Protein AF-A0A9J5X6M3-F1 (afdb_monomer)

Secondary structure (DSSP, 8-state):
--------------------HHHHHHHHHHHHHT-------------SSS--PPPPPPPP---SS-SSSSPPPP---HHHH-------SSSS-TT-PPP---PPPTTS-HHHHHHHTT--

pLDDT: mean 76.6, std 18.46, range [28.77, 96.69]

Structure (mmCIF, N/CA/C/O backbone):
data_AF-A0A9J5X6M3-F1
#
_entry.id   AF-A0A9J5X6M3-F1
#
loop_
_atom_site.group_PDB
_atom_site.id
_atom_site.type_symbol
_atom_site.label_atom_id
_atom_site.label_alt_id
_atom_site.label_comp_id
_atom_site.label_asym_id
_atom_site.label_entity_id
_atom_site.label_seq_id
_atom_site.pdbx_PDB_ins_code
_atom_site.Cartn_x
_atom_site.Cartn_y
_atom_site.Cartn_z
_atom_site.occupancy
_atom_site.B_iso_or_equiv
_atom_site.auth_seq_id
_atom_site.auth_comp_id
_atom_site.auth_asym_id
_atom_site.auth_atom_id
_atom_site.pdbx_PDB_model_num
ATOM 1 N N . MET A 1 1 ? -48.164 29.674 0.102 1.00 46.75 1 MET A N 1
ATOM 2 C CA . MET A 1 1 ? -49.574 29.878 0.503 1.00 46.75 1 MET A CA 1
ATOM 3 C C . MET A 1 1 ? -50.082 28.614 1.192 1.00 46.75 1 MET A C 1
ATOM 5 O O . MET A 1 1 ? -50.164 27.581 0.542 1.00 46.75 1 MET A O 1
ATOM 9 N N . ARG A 1 2 ? -50.285 28.731 2.511 1.00 44.56 2 ARG A N 1
ATOM 10 C CA . ARG A 1 2 ? -50.836 27.839 3.563 1.00 44.56 2 ARG A CA 1
ATOM 11 C C . ARG A 1 2 ? -49.997 28.205 4.803 1.00 44.56 2 ARG A C 1
ATOM 13 O O . ARG A 1 2 ? -48.849 27.790 4.859 1.00 44.56 2 ARG A O 1
ATOM 20 N N . VAL A 1 3 ? -50.331 29.159 5.683 1.00 45.12 3 VAL A N 1
ATOM 21 C CA . VAL A 1 3 ? -51.597 29.446 6.399 1.00 45.12 3 VAL A CA 1
ATOM 22 C C . VAL A 1 3 ? -52.188 28.108 6.864 1.00 45.12 3 VAL A C 1
ATOM 24 O O . VAL A 1 3 ? -52.592 27.311 6.031 1.00 45.12 3 VAL A O 1
ATOM 27 N N . GLU A 1 4 ? -52.083 27.716 8.132 1.00 43.12 4 GLU A N 1
ATOM 28 C CA . GLU A 1 4 ? -52.661 28.413 9.281 1.00 43.12 4 GLU A CA 1
ATOM 29 C C . GLU A 1 4 ? -51.856 28.233 10.579 1.00 43.12 4 GLU A C 1
ATOM 31 O O . GLU A 1 4 ? -51.407 27.148 10.944 1.00 43.12 4 GLU A O 1
ATOM 36 N N . SER A 1 5 ? -51.732 29.350 11.288 1.00 43.81 5 SER A N 1
ATOM 37 C CA . SER A 1 5 ? -51.510 29.470 12.721 1.00 43.81 5 SER A CA 1
ATOM 38 C C . SER A 1 5 ? -52.761 29.043 13.497 1.00 43.81 5 SER A C 1
ATOM 40 O O . SER A 1 5 ? -53.831 29.603 13.269 1.00 43.81 5 SER A O 1
ATOM 42 N N . GLY A 1 6 ? -52.615 28.135 14.461 1.00 40.66 6 GLY A N 1
ATOM 43 C CA . GLY A 1 6 ? -53.642 27.822 15.456 1.00 40.66 6 GLY A CA 1
ATOM 44 C C . GLY A 1 6 ? -53.057 27.914 16.860 1.00 40.66 6 GLY A C 1
ATOM 45 O O . GLY A 1 6 ? -52.358 27.009 17.308 1.00 40.66 6 GLY A O 1
ATOM 46 N N . LEU A 1 7 ? -53.315 29.038 17.526 1.00 37.53 7 LEU A N 1
ATOM 47 C CA . LEU A 1 7 ? -53.032 29.276 18.936 1.00 37.53 7 LEU A CA 1
ATOM 48 C C . LEU A 1 7 ? -54.216 28.752 19.770 1.00 37.53 7 LEU A C 1
ATOM 50 O O . LEU A 1 7 ? -55.349 29.135 19.504 1.00 37.53 7 LEU A O 1
ATOM 54 N N . GLY A 1 8 ? -53.929 27.974 20.817 1.00 33.41 8 GLY A N 1
ATOM 55 C CA . GLY A 1 8 ? -54.764 27.862 22.021 1.00 33.41 8 GLY A CA 1
ATOM 56 C C . GLY A 1 8 ? -55.879 26.808 22.024 1.00 33.41 8 GLY A C 1
ATOM 57 O O . GLY A 1 8 ? -56.742 26.796 21.161 1.00 33.41 8 GLY A O 1
ATOM 58 N N . ILE A 1 9 ? -55.894 25.972 23.069 1.00 41.72 9 ILE A N 1
ATOM 59 C CA . ILE A 1 9 ? -56.920 25.988 24.128 1.00 41.72 9 ILE A CA 1
ATOM 60 C C . ILE A 1 9 ? -56.291 25.380 25.391 1.00 41.72 9 ILE A C 1
ATOM 62 O O . ILE A 1 9 ? -55.652 24.329 25.361 1.00 41.72 9 ILE A O 1
ATOM 66 N N . ALA A 1 10 ? -56.440 26.109 26.492 1.00 36.28 10 ALA A N 1
ATOM 67 C CA . ALA A 1 10 ? -56.033 25.734 27.832 1.00 36.28 10 ALA A CA 1
ATOM 68 C C . ALA A 1 10 ? -57.013 24.734 28.472 1.00 36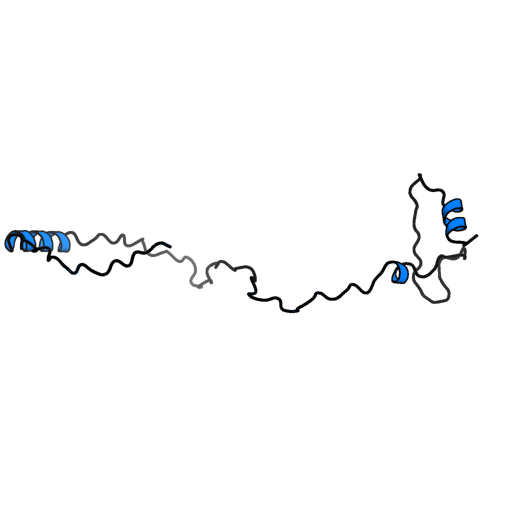.28 10 ALA A C 1
ATOM 70 O O . ALA A 1 10 ? -58.196 24.714 28.151 1.00 36.28 10 ALA A O 1
ATOM 71 N N . ASN A 1 11 ? -56.467 23.956 29.410 1.00 42.56 11 ASN A N 1
ATOM 72 C CA . ASN A 1 11 ? -57.097 23.208 30.501 1.00 42.56 11 ASN A CA 1
ATOM 73 C C . ASN A 1 11 ? -58.628 23.323 30.648 1.00 42.56 11 ASN A C 1
ATOM 75 O O . ASN A 1 11 ? -59.144 24.357 31.069 1.00 42.56 11 ASN A O 1
ATOM 79 N N . ALA A 1 12 ? -59.314 22.191 30.488 1.00 28.77 12 ALA A N 1
ATOM 80 C CA . ALA A 1 12 ? -60.543 21.905 31.215 1.00 28.77 12 ALA A CA 1
ATOM 81 C C . ALA A 1 12 ? -60.219 20.829 32.259 1.00 28.77 12 ALA A C 1
ATOM 83 O O . ALA A 1 12 ? -59.681 19.773 31.941 1.00 28.77 12 ALA A O 1
ATOM 84 N N . ALA A 1 13 ? -60.468 21.164 33.519 1.00 33.97 13 ALA A N 1
ATOM 85 C CA . ALA A 1 13 ? -60.171 20.355 34.683 1.00 33.97 13 ALA A CA 1
ATOM 86 C C . ALA A 1 13 ? -60.930 19.017 34.667 1.00 33.97 13 ALA A C 1
ATOM 88 O O . ALA A 1 13 ? -62.160 18.999 34.737 1.00 33.97 13 ALA A O 1
ATOM 89 N N . ASP A 1 14 ? -60.199 17.901 34.685 1.00 36.31 14 ASP A N 1
ATOM 90 C CA . ASP A 1 14 ? -60.748 16.623 35.129 1.00 36.31 14 ASP A CA 1
ATOM 91 C C . ASP A 1 14 ? -61.028 16.720 36.631 1.00 36.31 14 ASP A C 1
ATOM 93 O O . ASP A 1 14 ? -60.138 16.630 37.483 1.00 36.31 14 ASP A O 1
ATOM 97 N N . VAL A 1 15 ? -62.298 16.948 36.960 1.00 39.91 15 VAL A N 1
ATOM 98 C CA . VAL A 1 15 ? -62.827 16.861 38.319 1.00 39.91 15 VAL A CA 1
ATOM 99 C C . VAL A 1 15 ? -62.611 15.430 38.806 1.00 39.91 15 VAL A C 1
ATOM 101 O O . VAL A 1 15 ? -63.398 14.522 38.540 1.00 39.91 15 VAL A O 1
ATOM 104 N N . ALA A 1 16 ? -61.515 15.226 39.534 1.00 43.34 16 ALA A N 1
ATOM 105 C CA . ALA A 1 16 ? -61.249 14.006 40.269 1.00 43.34 16 ALA A CA 1
ATOM 106 C C . ALA A 1 16 ? -62.394 13.775 41.265 1.00 43.34 16 ALA A C 1
ATOM 108 O O . ALA A 1 16 ? -62.434 14.369 42.345 1.00 43.34 16 ALA A O 1
ATOM 109 N N . LYS A 1 17 ? -63.338 12.892 40.917 1.00 46.41 17 LYS A N 1
ATOM 110 C CA . LYS A 1 17 ? -64.252 12.296 41.894 1.00 46.41 17 LYS A CA 1
ATOM 111 C C . LYS A 1 17 ? -63.386 11.597 42.943 1.00 46.41 17 LYS A C 1
ATOM 113 O O . LYS A 1 17 ? -62.832 10.529 42.681 1.00 46.41 17 LYS A O 1
ATOM 118 N N . LYS A 1 18 ? -63.238 12.215 44.120 1.00 44.53 18 LYS A N 1
ATOM 119 C CA . LYS A 1 18 ? -62.677 11.567 45.311 1.00 44.53 18 LYS A CA 1
ATOM 120 C C . LYS A 1 18 ? -63.552 10.348 45.602 1.00 44.53 18 LYS A C 1
ATOM 122 O O . LYS A 1 18 ? -64.672 10.496 46.076 1.00 44.53 18 LYS A O 1
ATOM 127 N N . GLY A 1 19 ? -63.068 9.159 45.246 1.00 62.25 19 GLY A N 1
ATOM 128 C CA . GLY A 1 19 ? -63.691 7.910 45.676 1.00 62.25 19 GLY A CA 1
ATOM 129 C C . GLY A 1 19 ? -63.725 7.849 47.203 1.00 62.25 19 GLY A C 1
ATOM 130 O O . GLY A 1 19 ? -62.891 8.478 47.856 1.00 62.25 19 GLY A O 1
ATOM 131 N N . ASP A 1 20 ? -64.683 7.111 47.765 1.00 69.06 20 ASP A N 1
ATOM 132 C CA . ASP A 1 20 ? -64.899 7.050 49.211 1.00 69.06 20 ASP A CA 1
ATOM 133 C C . ASP A 1 20 ? -63.575 6.864 49.974 1.00 69.06 20 ASP A C 1
ATOM 135 O O . ASP A 1 20 ? -62.809 5.938 49.665 1.00 69.06 20 ASP A O 1
ATOM 139 N N . PRO A 1 21 ? -63.285 7.694 50.994 1.00 74.38 21 PRO A N 1
ATOM 140 C CA . PRO A 1 21 ? -61.986 7.700 51.671 1.00 74.38 21 PRO A CA 1
ATOM 141 C C . PRO A 1 21 ? -61.661 6.336 52.290 1.00 74.38 21 PRO A C 1
ATOM 143 O O . PRO A 1 21 ? -60.509 5.906 52.315 1.00 74.38 21 PRO A O 1
ATOM 146 N N . LYS A 1 22 ? -62.695 5.593 52.701 1.00 78.94 22 LYS A N 1
ATOM 147 C CA . LYS A 1 22 ? -62.577 4.226 53.213 1.00 78.94 22 LYS A CA 1
ATOM 148 C C . LYS A 1 22 ? -62.161 3.231 52.126 1.00 78.94 22 LYS A C 1
ATOM 150 O O . LYS A 1 22 ? -61.318 2.372 52.372 1.00 78.94 22 LYS A O 1
ATOM 155 N N . ALA A 1 23 ? -62.699 3.359 50.913 1.00 77.69 2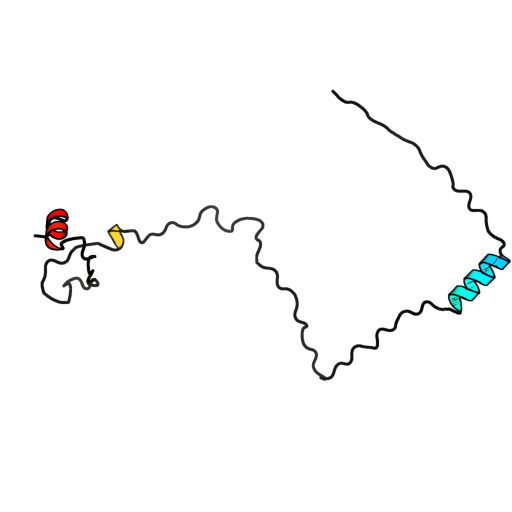3 ALA A N 1
ATOM 156 C CA . ALA A 1 23 ? -62.328 2.508 49.786 1.00 77.69 23 ALA A CA 1
ATOM 157 C C . ALA A 1 23 ? -60.899 2.805 49.310 1.00 77.69 23 ALA A C 1
ATOM 159 O O . ALA A 1 23 ? -60.153 1.882 48.980 1.00 77.69 23 ALA A O 1
ATOM 160 N N . GLN A 1 24 ? -60.489 4.074 49.325 1.00 76.75 24 GLN A N 1
ATOM 161 C CA . GLN A 1 24 ? -59.122 4.477 49.000 1.00 76.75 24 GLN A CA 1
ATOM 162 C C . GLN A 1 24 ? -58.120 4.005 50.063 1.00 76.75 24 GLN A C 1
ATOM 164 O O . GLN A 1 24 ? -57.073 3.469 49.706 1.00 76.75 24 GLN A O 1
ATOM 169 N N . ALA A 1 25 ? -58.475 4.089 51.349 1.00 80.19 25 ALA A N 1
ATOM 170 C CA . ALA A 1 25 ? -57.663 3.573 52.450 1.00 80.19 25 ALA A CA 1
ATOM 171 C C . ALA A 1 25 ? -57.501 2.046 52.389 1.00 80.19 25 ALA A C 1
ATOM 173 O O . ALA A 1 25 ? -56.392 1.540 52.536 1.00 80.19 25 ALA A O 1
ATOM 174 N N . VAL A 1 26 ? -58.572 1.299 52.093 1.00 82.69 26 VAL A N 1
ATOM 175 C CA . VAL A 1 26 ? -58.497 -0.165 51.928 1.00 82.69 26 VAL A CA 1
ATOM 176 C C . VAL A 1 26 ? -57.673 -0.545 50.695 1.00 82.69 26 VAL A C 1
ATOM 178 O O . VAL A 1 26 ? -56.904 -1.502 50.751 1.00 82.69 26 VAL A O 1
ATOM 181 N N . LYS A 1 27 ? -57.781 0.203 49.589 1.00 76.62 27 LYS A N 1
ATOM 182 C CA . LYS A 1 27 ? -56.953 -0.005 48.387 1.00 76.62 27 LYS A CA 1
ATOM 183 C C . LYS A 1 27 ? -55.474 0.282 48.657 1.00 76.62 27 LYS A C 1
ATOM 185 O O . LYS A 1 27 ? -54.632 -0.530 48.283 1.00 76.62 27 LYS A O 1
ATOM 190 N N . ALA A 1 28 ? -55.166 1.373 49.356 1.00 78.25 28 ALA A N 1
ATOM 191 C CA . ALA A 1 28 ? -53.807 1.709 49.769 1.00 78.25 28 ALA A CA 1
ATOM 192 C C . ALA A 1 28 ? -53.232 0.661 50.738 1.00 78.25 28 ALA A C 1
ATOM 194 O O . ALA A 1 28 ? -52.127 0.170 50.527 1.00 78.25 28 ALA A O 1
ATOM 195 N N . ALA A 1 29 ? -54.004 0.231 51.741 1.00 77.88 29 ALA A N 1
ATOM 196 C CA . ALA A 1 29 ? -53.594 -0.806 52.688 1.00 77.88 29 ALA A CA 1
ATOM 197 C C . ALA A 1 29 ? -53.350 -2.158 52.002 1.00 77.88 29 ALA A C 1
ATOM 199 O O . ALA A 1 29 ? -52.373 -2.842 52.311 1.00 77.88 29 ALA A O 1
ATOM 200 N N . LYS A 1 30 ? -54.199 -2.532 51.033 1.00 76.81 30 LYS A N 1
ATOM 201 C CA . LYS A 1 30 ? -53.989 -3.730 50.211 1.00 76.81 30 LYS A CA 1
ATOM 202 C C . LYS A 1 30 ? -52.709 -3.617 49.388 1.00 76.81 30 LYS A C 1
ATOM 204 O O . LYS A 1 30 ? -51.919 -4.546 49.442 1.00 76.81 30 LYS A O 1
ATOM 209 N N . ALA A 1 31 ? -52.459 -2.486 48.728 1.00 71.19 31 ALA A N 1
ATOM 210 C CA . ALA A 1 31 ? -51.251 -2.264 47.929 1.00 71.19 31 ALA A CA 1
ATOM 211 C C . ALA A 1 31 ? -49.951 -2.264 48.758 1.00 71.19 31 ALA A C 1
ATOM 213 O O . ALA A 1 31 ? -48.920 -2.728 48.281 1.00 71.19 31 ALA A O 1
ATOM 214 N N . VAL A 1 32 ? -49.991 -1.787 50.007 1.00 71.62 32 VAL A N 1
ATOM 215 C CA . VAL A 1 32 ? -48.841 -1.836 50.929 1.00 71.62 32 VAL A CA 1
ATOM 216 C C . VAL A 1 32 ? -48.605 -3.257 51.448 1.00 71.62 32 VAL A C 1
ATOM 218 O O . VAL A 1 32 ? -47.460 -3.686 51.573 1.00 71.62 32 VAL A O 1
ATOM 221 N N . LYS A 1 33 ? -49.676 -4.012 51.733 1.00 70.38 33 LYS A N 1
ATOM 222 C CA . LYS A 1 33 ? -49.577 -5.385 52.252 1.00 70.38 33 LYS A CA 1
ATOM 223 C C . LYS A 1 33 ? -49.203 -6.395 51.170 1.00 70.38 33 LYS A C 1
ATOM 225 O O . LYS A 1 33 ? -48.398 -7.287 51.420 1.00 70.38 33 LYS A O 1
ATOM 230 N N . SER A 1 34 ? -49.715 -6.217 49.956 1.00 61.22 34 SER A N 1
ATOM 231 C CA . SER A 1 34 ? -49.193 -6.838 48.742 1.00 61.22 34 SER A CA 1
ATOM 232 C C . SER A 1 34 ? -48.090 -5.949 48.173 1.00 61.22 34 SER A C 1
ATOM 234 O O . SER A 1 34 ? -48.218 -5.428 47.064 1.00 61.22 34 SER A O 1
ATOM 236 N N . GLY A 1 35 ? -47.035 -5.713 48.960 1.00 59.28 35 GLY A N 1
ATOM 237 C CA . GLY A 1 35 ? -45.875 -4.964 48.492 1.00 59.28 35 GLY A CA 1
ATOM 238 C C . GLY A 1 35 ? -45.489 -5.461 47.103 1.00 59.28 35 GLY A C 1
ATOM 239 O O . GLY A 1 35 ? -45.497 -6.674 46.860 1.00 59.28 35 GLY A O 1
ATOM 240 N N . SER A 1 36 ? -45.223 -4.534 46.175 1.00 60.34 36 SER A N 1
ATOM 241 C CA . SER A 1 36 ? -44.784 -4.886 44.829 1.00 60.34 36 SER A CA 1
ATOM 242 C C . SER A 1 36 ? -43.696 -5.935 44.978 1.00 60.34 36 SER A C 1
ATOM 244 O O . SER A 1 36 ? -42.662 -5.672 45.602 1.00 60.34 36 SER A O 1
ATOM 246 N N . THR A 1 37 ? -43.958 -7.137 44.469 1.00 59.62 37 THR A N 1
ATOM 247 C CA . THR A 1 37 ? -42.950 -8.182 44.372 1.00 59.62 37 THR A CA 1
ATOM 248 C C . THR A 1 37 ? -41.966 -7.681 43.329 1.00 59.62 37 THR A C 1
ATOM 250 O O . THR A 1 37 ? -41.990 -8.086 42.170 1.00 59.62 37 THR A O 1
ATOM 253 N N . PHE A 1 38 ? -41.109 -6.737 43.729 1.00 58.16 38 PHE A N 1
ATOM 254 C CA . PHE A 1 38 ? -39.818 -6.563 43.116 1.00 58.16 38 PHE A CA 1
ATOM 255 C C . PHE A 1 38 ? -39.256 -7.962 43.180 1.00 58.16 38 PHE A C 1
ATOM 257 O O . PHE A 1 38 ? -38.939 -8.456 44.266 1.00 58.16 38 PHE A O 1
ATOM 264 N N . LYS A 1 39 ? -39.240 -8.644 42.031 1.00 59.47 39 LYS A N 1
ATOM 265 C CA . LYS A 1 39 ? -38.437 -9.839 41.876 1.00 59.47 39 LYS A CA 1
ATOM 266 C C . LYS A 1 39 ? -37.070 -9.374 42.334 1.00 59.47 39 LYS A C 1
ATOM 268 O O . LYS A 1 39 ? -36.402 -8.630 41.619 1.00 59.47 39 LYS A O 1
ATOM 273 N N . LYS A 1 40 ? -36.687 -9.729 43.561 1.00 57.59 40 LYS A N 1
ATOM 274 C CA . LYS A 1 40 ? -35.297 -9.704 43.968 1.00 57.59 40 LYS A CA 1
ATOM 275 C C . LYS A 1 40 ? -34.707 -10.730 43.027 1.00 57.59 40 LYS A C 1
ATOM 277 O O . LYS A 1 40 ? -34.748 -11.917 43.325 1.00 57.59 40 LYS A O 1
ATOM 282 N N . THR A 1 41 ? -34.316 -10.304 41.826 1.00 61.72 41 THR A N 1
ATOM 283 C CA . THR A 1 41 ? -33.511 -11.114 40.927 1.00 61.72 41 THR A CA 1
ATOM 284 C C . THR A 1 41 ? -32.394 -11.591 41.822 1.00 61.72 41 THR A C 1
ATOM 286 O O . THR A 1 41 ? -31.648 -10.758 42.347 1.00 61.72 41 THR A O 1
ATOM 289 N N . SER A 1 42 ? -32.417 -12.886 42.133 1.00 65.12 42 SER A N 1
ATOM 290 C CA . SER A 1 42 ? -31.488 -13.543 43.041 1.00 65.12 42 SER A CA 1
ATOM 291 C C . SER A 1 42 ? -30.107 -12.942 42.819 1.00 65.12 42 SER A C 1
ATOM 293 O O . SER A 1 42 ? -29.674 -12.846 41.665 1.00 65.12 42 SER A O 1
ATOM 295 N N . LYS A 1 43 ? -29.468 -12.442 43.886 1.00 73.19 43 LYS A N 1
ATOM 296 C CA . LYS A 1 43 ? -28.173 -11.750 43.789 1.00 73.19 43 LYS A CA 1
ATOM 297 C C . LYS A 1 43 ? -27.248 -12.565 42.879 1.00 73.19 43 LYS A C 1
ATOM 299 O O . LYS A 1 43 ? -27.101 -13.767 43.088 1.00 73.19 43 LYS A O 1
ATOM 304 N N . LYS A 1 44 ? -26.666 -11.936 41.851 1.00 80.06 44 LYS A N 1
ATOM 305 C CA . LYS A 1 44 ? -25.772 -12.631 40.913 1.00 80.06 44 LYS A CA 1
ATOM 306 C C . LYS A 1 44 ? -24.602 -13.228 41.696 1.00 80.06 44 LYS A C 1
ATOM 308 O O . LYS A 1 44 ? -23.814 -12.486 42.278 1.00 80.06 44 LYS A O 1
ATOM 313 N N . ILE A 1 45 ? -24.512 -14.556 41.711 1.00 86.69 45 ILE A N 1
ATOM 314 C CA . ILE A 1 45 ? -23.465 -15.282 42.430 1.00 86.69 45 ILE A CA 1
ATOM 315 C C . ILE A 1 45 ? -22.140 -15.066 41.696 1.00 86.69 45 ILE A C 1
ATOM 317 O O . ILE A 1 45 ? -22.024 -15.318 40.495 1.00 86.69 45 ILE A O 1
ATOM 321 N N . ARG A 1 46 ? -21.134 -14.572 42.419 1.00 87.50 46 ARG A N 1
ATOM 322 C CA . ARG A 1 46 ? -19.779 -14.363 41.911 1.00 87.50 46 ARG A CA 1
ATOM 323 C C . ARG A 1 46 ? -18.887 -15.482 42.448 1.00 87.50 46 ARG A C 1
ATOM 325 O O . ARG A 1 46 ? -18.636 -15.541 43.640 1.00 87.50 46 ARG A O 1
ATOM 332 N N . THR A 1 47 ? -18.428 -16.371 41.570 1.00 92.19 47 THR A N 1
ATOM 333 C CA . THR A 1 47 ? -17.644 -17.565 41.948 1.00 92.19 47 THR A CA 1
ATOM 334 C C . THR A 1 47 ? -16.160 -17.292 42.200 1.00 92.19 47 THR A C 1
ATOM 336 O O . THR A 1 47 ? -15.490 -18.098 42.832 1.00 92.19 47 THR A O 1
ATOM 339 N N . LYS A 1 48 ? -15.630 -16.163 41.716 1.00 91.12 48 LYS A N 1
ATOM 340 C CA . LYS A 1 48 ? -14.243 -15.733 41.942 1.00 91.12 48 LYS A CA 1
ATOM 341 C C . LYS A 1 48 ? -14.213 -14.541 42.889 1.00 91.12 48 LYS A C 1
ATOM 343 O O . LYS A 1 48 ? -15.028 -13.632 42.742 1.00 91.12 48 LYS A O 1
ATOM 348 N N . VAL A 1 49 ? -13.214 -14.510 43.769 1.00 93.44 49 VAL A N 1
ATOM 349 C CA . VAL A 1 49 ? -12.93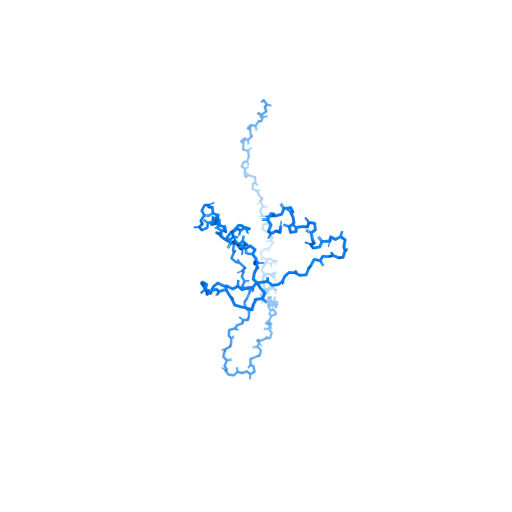5 -13.361 44.651 1.00 93.44 49 VAL A CA 1
ATOM 350 C C . VAL A 1 49 ? -12.4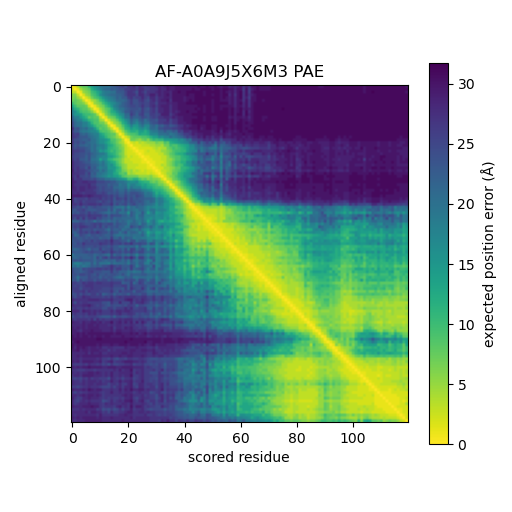75 -12.141 43.838 1.00 93.44 49 VAL A C 1
ATOM 352 O O . VAL A 1 49 ? -12.669 -11.000 44.244 1.00 93.44 49 VAL A O 1
ATOM 355 N N . THR A 1 50 ? -11.922 -12.365 42.641 1.00 94.69 50 THR A N 1
ATOM 356 C CA . THR A 1 50 ? -11.443 -11.304 41.754 1.00 94.69 50 THR A CA 1
ATOM 357 C C . THR A 1 50 ? -12.552 -10.713 40.873 1.00 94.69 50 THR A C 1
ATOM 359 O O . THR A 1 50 ? -13.309 -11.397 40.162 1.00 94.69 50 THR A O 1
ATOM 362 N N . PHE A 1 51 ? -12.644 -9.383 40.889 1.00 94.06 51 PHE A N 1
ATOM 363 C CA . PHE A 1 51 ? -13.516 -8.634 39.993 1.00 94.06 51 PHE A CA 1
ATOM 364 C C . PHE A 1 51 ? -12.879 -8.540 38.600 1.00 94.06 51 PHE A C 1
ATOM 366 O O . PHE A 1 51 ? -11.740 -8.106 38.451 1.00 94.06 51 PHE A O 1
ATOM 373 N N . HIS A 1 52 ? -13.616 -8.951 37.567 1.00 93.75 52 HIS A N 1
ATOM 374 C CA . HIS A 1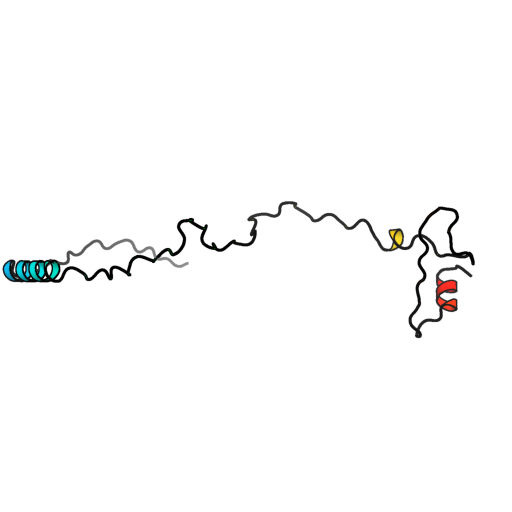 52 ? -13.172 -8.837 36.179 1.00 93.75 52 HIS A CA 1
ATOM 375 C C . HIS A 1 52 ? -14.032 -7.807 35.468 1.00 93.75 52 HIS A C 1
ATOM 377 O O . HIS A 1 52 ? -15.260 -7.837 35.586 1.00 93.75 52 HIS A O 1
ATOM 383 N N . ARG A 1 53 ? -13.389 -6.938 34.685 1.00 92.19 53 ARG A N 1
ATOM 384 C CA . ARG A 1 53 ? -14.097 -5.996 33.824 1.00 92.19 53 ARG A CA 1
ATOM 385 C C . ARG A 1 53 ? -15.049 -6.780 32.902 1.00 92.19 53 ARG A C 1
ATOM 387 O O . ARG A 1 53 ? -14.576 -7.650 32.166 1.00 92.19 53 ARG A O 1
ATOM 394 N N . PRO A 1 54 ? -16.365 -6.499 32.918 1.00 93.25 54 PRO A N 1
ATOM 395 C CA . PRO A 1 54 ? -17.291 -7.138 31.996 1.00 93.25 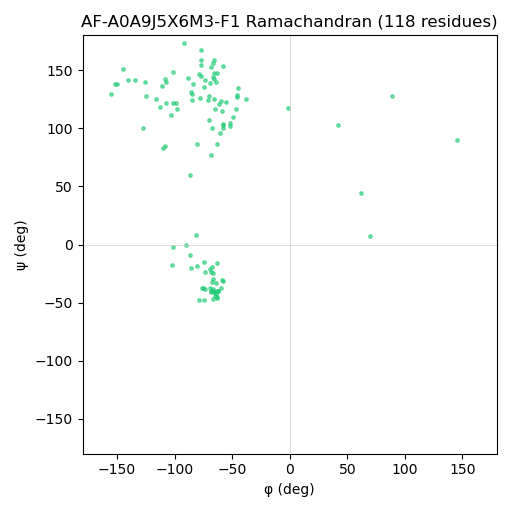54 PRO A CA 1
ATOM 396 C C . PRO A 1 54 ? -16.932 -6.749 30.561 1.00 93.25 54 PRO A C 1
ATOM 398 O O . PRO A 1 54 ? -16.448 -5.644 30.304 1.00 93.25 54 PRO A O 1
ATOM 401 N N . LYS A 1 55 ? -17.166 -7.656 29.612 1.00 94.75 55 LYS A N 1
ATOM 402 C CA . LYS A 1 55 ? -16.980 -7.343 28.195 1.00 94.75 55 LYS A CA 1
ATOM 403 C C . LYS A 1 55 ? -17.987 -6.263 27.808 1.00 94.75 55 LYS A C 1
ATOM 405 O O . LYS A 1 55 ? -19.192 -6.469 27.891 1.00 94.75 55 LYS A O 1
ATOM 410 N N . THR A 1 56 ? -17.474 -5.106 27.423 1.00 95.62 56 THR A N 1
ATOM 411 C CA . THR A 1 56 ? -18.266 -3.966 26.963 1.00 95.62 56 THR A CA 1
ATOM 412 C C . THR A 1 56 ? -18.214 -3.888 25.444 1.00 95.62 56 THR A C 1
ATOM 414 O O . THR A 1 56 ? -17.179 -4.209 24.857 1.00 95.62 56 THR A O 1
ATOM 417 N N . LEU A 1 57 ? -19.283 -3.396 24.814 1.00 95.31 57 LEU A N 1
ATOM 418 C CA . LEU A 1 57 ? -19.267 -3.059 23.391 1.00 95.31 57 LEU A CA 1
ATOM 419 C C . LEU A 1 57 ? -18.194 -1.992 23.126 1.00 95.31 57 LEU A C 1
ATOM 421 O O . LEU A 1 57 ? -18.212 -0.922 23.737 1.00 95.31 57 LEU A O 1
ATOM 425 N N . LYS A 1 58 ? -17.263 -2.283 22.218 1.00 94.69 58 LYS A N 1
ATOM 426 C CA . LYS A 1 58 ? -16.328 -1.298 21.671 1.00 94.69 58 LYS A CA 1
ATOM 427 C C . LYS A 1 58 ? -16.899 -0.848 20.335 1.00 94.69 58 LYS A C 1
ATOM 429 O O . LYS A 1 58 ? -17.082 -1.678 19.455 1.00 94.69 58 LYS A O 1
ATOM 434 N N . LYS A 1 59 ? -17.237 0.434 20.221 1.00 95.38 59 LYS A N 1
ATOM 435 C CA . LYS A 1 59 ? -17.705 1.008 18.957 1.00 95.38 59 LYS A CA 1
ATOM 436 C C . LYS A 1 59 ? -16.509 1.241 18.041 1.00 95.38 59 LYS A C 1
ATOM 438 O O . LYS A 1 59 ? -15.440 1.627 18.521 1.00 95.38 59 LYS A O 1
ATOM 443 N N . ASP A 1 60 ? -16.717 1.054 16.747 1.00 95.31 60 ASP A N 1
ATOM 444 C CA . ASP A 1 60 ? -15.722 1.419 15.747 1.00 95.31 60 ASP A CA 1
ATOM 445 C C . ASP A 1 60 ? -15.539 2.939 15.693 1.00 95.31 60 ASP A C 1
ATOM 447 O O . ASP A 1 60 ? -16.407 3.722 16.100 1.00 95.31 60 ASP A O 1
ATOM 451 N N . ARG A 1 61 ? -14.371 3.378 15.219 1.00 94.94 61 ARG A N 1
ATOM 452 C CA . ARG A 1 61 ? -14.065 4.805 15.092 1.00 94.94 61 ARG A CA 1
ATOM 453 C C . ARG A 1 61 ? -14.908 5.404 13.963 1.00 94.94 61 ARG A C 1
ATOM 455 O O . ARG A 1 61 ? -14.595 5.190 12.799 1.00 94.94 61 ARG A O 1
ATOM 462 N N . ASN A 1 62 ? -15.920 6.196 14.314 1.00 89.94 62 ASN A N 1
ATOM 463 C CA . ASN A 1 62 ? -16.699 7.013 13.380 1.00 89.94 62 ASN A CA 1
ATOM 464 C C . ASN A 1 62 ? -16.344 8.503 13.577 1.00 89.94 62 ASN A C 1
ATOM 466 O O . ASN A 1 62 ? -16.974 9.173 14.402 1.00 89.94 62 ASN A O 1
ATOM 470 N N . PRO A 1 63 ? -15.270 9.010 12.939 1.00 94.25 63 PRO A N 1
ATOM 471 C CA . PRO A 1 63 ? -14.862 10.399 13.101 1.00 94.25 63 PRO A CA 1
ATOM 472 C C . PRO A 1 63 ? -15.888 11.332 12.447 1.00 94.25 63 PRO A C 1
ATOM 474 O O . PRO A 1 63 ? -16.363 11.076 11.347 1.00 94.25 63 PRO A O 1
ATOM 477 N N . LYS A 1 64 ? -16.206 12.451 13.104 1.00 96.69 64 LYS A N 1
ATOM 478 C CA . LYS A 1 64 ? -17.165 13.435 12.573 1.00 96.69 64 LYS A CA 1
ATOM 479 C C . LYS A 1 64 ? -16.646 14.168 11.326 1.00 96.69 64 LYS A C 1
ATOM 481 O O . LYS A 1 64 ? -17.442 14.674 10.542 1.00 96.69 64 LYS A O 1
ATOM 486 N N . TYR A 1 65 ? -15.330 14.226 11.163 1.00 93.06 65 TYR A N 1
ATOM 487 C CA . TYR A 1 65 ? -14.633 14.898 10.074 1.00 93.06 65 TYR A CA 1
ATOM 488 C C . TYR A 1 65 ? -13.371 14.106 9.702 1.00 93.06 65 TYR A C 1
ATOM 490 O O . TYR A 1 65 ? -12.796 13.426 10.563 1.00 93.06 65 TYR A O 1
ATOM 498 N N . PRO A 1 66 ? -12.925 14.159 8.436 1.00 93.06 66 PRO A N 1
ATOM 499 C CA . PRO A 1 66 ? -11.705 13.481 8.027 1.00 93.06 66 PRO A CA 1
ATOM 500 C C . PRO A 1 66 ? -10.485 14.131 8.699 1.00 93.06 66 PRO A C 1
ATOM 502 O O . PRO A 1 66 ? -10.437 15.343 8.894 1.00 93.06 66 PRO A O 1
ATOM 505 N N . ARG A 1 67 ? -9.481 13.323 9.069 1.00 93.69 67 ARG A N 1
ATOM 506 C CA . ARG A 1 67 ? -8.235 13.828 9.687 1.00 93.69 67 ARG A CA 1
ATOM 507 C C . ARG A 1 67 ? -7.362 14.628 8.717 1.00 93.69 67 ARG A C 1
ATOM 509 O O . ARG A 1 67 ? -6.495 15.368 9.163 1.00 93.69 67 ARG A O 1
ATOM 516 N N . ILE A 1 68 ? -7.556 14.427 7.417 1.00 93.75 68 ILE A N 1
ATOM 517 C CA . ILE A 1 68 ? -6.828 15.077 6.328 1.00 93.75 68 ILE A CA 1
ATOM 518 C C . ILE A 1 68 ? -7.853 15.374 5.234 1.00 93.75 68 ILE A C 1
ATOM 520 O O . ILE A 1 68 ? -8.746 14.558 5.007 1.00 93.75 68 ILE A O 1
ATOM 524 N N . SER A 1 69 ? -7.737 16.522 4.571 1.00 92.00 69 SER A N 1
ATOM 525 C CA . SER A 1 69 ? -8.651 16.932 3.498 1.00 92.00 69 SER A CA 1
ATOM 526 C C . SER A 1 69 ? -8.573 16.028 2.264 1.00 92.00 69 SER A C 1
ATOM 528 O O . SER A 1 69 ? -9.608 15.688 1.701 1.00 92.00 69 SER A O 1
ATOM 530 N N . ALA A 1 70 ? -7.367 15.609 1.869 1.00 91.81 70 ALA A N 1
ATOM 531 C CA . ALA A 1 70 ? -7.133 14.713 0.742 1.00 91.81 70 ALA A CA 1
ATOM 532 C C . ALA A 1 70 ? -6.135 13.601 1.114 1.00 91.81 70 ALA A C 1
ATOM 534 O O . ALA A 1 70 ? -5.160 13.862 1.826 1.00 91.81 70 ALA A O 1
ATOM 535 N N . PRO A 1 71 ? -6.341 12.360 0.645 1.00 91.69 71 PRO A N 1
ATOM 536 C CA . PRO A 1 71 ? -5.347 11.308 0.804 1.00 91.69 71 PRO A CA 1
ATOM 537 C C . PRO A 1 71 ? -4.075 11.642 0.009 1.00 91.69 71 PRO A C 1
ATOM 539 O O . PRO A 1 71 ? -4.126 12.266 -1.050 1.00 91.69 71 PRO A O 1
ATOM 542 N N . GLY A 1 72 ? -2.919 11.210 0.517 1.00 92.62 72 GLY A N 1
ATOM 543 C CA . GLY A 1 72 ? -1.654 11.349 -0.202 1.00 92.62 72 GLY A CA 1
ATOM 544 C C . GLY A 1 72 ? -1.638 10.495 -1.470 1.00 92.62 72 GLY A C 1
ATOM 545 O O . GLY A 1 72 ? -2.152 9.377 -1.475 1.00 92.62 72 GLY A O 1
ATOM 546 N N . ARG A 1 73 ? -1.028 11.007 -2.544 1.00 90.69 73 ARG A N 1
ATOM 547 C CA . ARG A 1 73 ? -0.855 10.239 -3.784 1.00 90.69 73 ARG A CA 1
ATOM 548 C C . ARG A 1 73 ? 0.218 9.160 -3.618 1.00 90.69 73 ARG A C 1
ATOM 550 O O . ARG A 1 73 ? 1.259 9.410 -3.006 1.00 90.69 73 ARG A O 1
ATOM 557 N N . ASN A 1 74 ? -0.012 7.991 -4.213 1.00 87.81 74 ASN A N 1
ATOM 558 C CA . ASN A 1 74 ? 1.008 6.950 -4.308 1.00 87.81 74 ASN A CA 1
ATOM 559 C C . ASN A 1 74 ? 2.143 7.449 -5.208 1.00 87.81 74 ASN A C 1
ATOM 561 O O . ASN A 1 74 ? 1.898 7.881 -6.331 1.00 87.81 74 ASN A O 1
ATOM 565 N N . ARG A 1 75 ? 3.377 7.429 -4.691 1.00 88.38 75 ARG A N 1
ATOM 566 C CA . ARG A 1 75 ? 4.571 7.864 -5.438 1.00 88.38 75 ARG A CA 1
ATOM 567 C C . ARG A 1 75 ? 5.169 6.756 -6.304 1.00 88.38 75 ARG A C 1
ATOM 569 O O . ARG A 1 75 ? 5.900 7.063 -7.225 1.00 88.38 75 ARG A O 1
ATOM 576 N N . LEU A 1 76 ? 4.861 5.496 -6.002 1.00 90.38 76 LEU A N 1
ATOM 577 C CA . LEU A 1 76 ? 5.300 4.343 -6.783 1.00 90.38 76 LEU A CA 1
ATOM 578 C C . LEU A 1 76 ? 4.384 4.182 -7.998 1.00 90.38 76 LEU A C 1
ATOM 580 O O . LEU A 1 76 ? 3.370 3.488 -7.919 1.00 90.38 76 LEU A O 1
ATOM 584 N N . ASP A 1 77 ? 4.709 4.882 -9.079 1.00 87.19 77 ASP A N 1
ATOM 585 C CA . ASP A 1 77 ? 4.020 4.748 -10.358 1.00 87.19 77 ASP A CA 1
ATOM 586 C C . ASP A 1 77 ? 4.699 3.709 -11.267 1.00 87.19 77 ASP A C 1
ATOM 588 O O . ASP A 1 77 ? 5.735 3.127 -10.944 1.00 87.19 77 ASP A O 1
ATOM 592 N N . GLN A 1 78 ? 4.064 3.423 -12.398 1.00 89.00 78 GLN A N 1
ATOM 593 C CA . GLN A 1 78 ? 4.460 2.374 -13.334 1.00 89.00 78 GLN A CA 1
ATOM 594 C C . GLN A 1 78 ? 5.879 2.596 -13.874 1.00 89.00 78 GLN A C 1
ATOM 596 O O . GLN A 1 78 ? 6.634 1.636 -14.023 1.00 89.00 78 GLN A O 1
ATOM 601 N N . PHE A 1 79 ? 6.246 3.857 -14.109 1.00 86.75 79 PHE A N 1
ATOM 602 C CA . PHE A 1 79 ? 7.555 4.249 -14.627 1.00 86.75 79 PHE A CA 1
ATOM 603 C C . PHE A 1 79 ? 8.639 4.146 -13.555 1.00 86.75 79 PHE A C 1
ATOM 605 O O . PHE A 1 79 ? 9.743 3.693 -13.838 1.00 86.75 79 PHE A O 1
ATOM 612 N N . GLN A 1 80 ? 8.315 4.485 -12.305 1.00 86.75 80 GLN A N 1
ATOM 613 C CA . GLN A 1 80 ? 9.236 4.334 -11.182 1.00 86.75 80 GLN A CA 1
ATOM 614 C C . GLN A 1 80 ? 9.421 2.866 -10.763 1.00 86.75 80 GLN A C 1
ATOM 616 O O . GLN A 1 80 ? 10.439 2.514 -10.167 1.00 86.75 80 GLN A O 1
ATOM 621 N N . ILE A 1 81 ? 8.454 1.996 -11.073 1.00 87.19 81 ILE A N 1
ATOM 622 C CA . ILE A 1 81 ? 8.559 0.545 -10.866 1.00 87.19 81 ILE A CA 1
ATOM 623 C C . ILE A 1 81 ? 9.407 -0.107 -11.970 1.00 87.19 81 ILE A C 1
ATOM 625 O O . ILE A 1 81 ? 10.296 -0.903 -11.661 1.00 87.19 81 ILE A O 1
ATOM 629 N N . LEU A 1 82 ? 9.151 0.211 -13.244 1.00 87.12 82 LEU A N 1
ATOM 630 C CA . LEU A 1 82 ? 9.859 -0.350 -14.399 1.00 87.12 82 LEU A CA 1
ATOM 631 C C . LEU A 1 82 ? 10.750 0.708 -15.052 1.00 87.12 82 LEU A C 1
ATOM 633 O O . LEU A 1 82 ? 10.381 1.330 -16.042 1.00 87.12 82 LEU A O 1
ATOM 637 N N . GLN A 1 83 ? 11.949 0.877 -14.495 1.00 83.56 83 GLN A N 1
ATOM 638 C CA . GLN A 1 83 ? 12.870 1.923 -14.939 1.00 83.56 83 GLN A CA 1
ATOM 639 C C . GLN A 1 83 ? 13.539 1.610 -16.283 1.00 83.56 83 GLN A C 1
ATOM 641 O O . GLN A 1 83 ? 13.635 2.475 -17.148 1.00 83.56 83 GLN A O 1
ATOM 646 N N . CYS A 1 84 ? 14.071 0.393 -16.437 1.00 80.00 84 CYS A N 1
ATOM 647 C CA . CYS A 1 84 ? 14.789 0.006 -17.644 1.00 80.00 84 CYS A CA 1
ATOM 648 C C . CYS A 1 84 ? 14.711 -1.502 -17.914 1.00 80.00 84 CYS A C 1
ATOM 650 O O . CYS A 1 84 ? 14.864 -2.309 -16.977 1.00 80.00 84 CYS A O 1
ATOM 652 N N . PRO A 1 85 ? 14.518 -1.884 -19.189 1.00 85.31 85 PRO A N 1
ATOM 653 C CA . PRO A 1 85 ? 14.693 -3.257 -19.617 1.00 85.31 85 PRO A CA 1
ATOM 654 C C . PRO A 1 85 ? 16.155 -3.684 -19.485 1.00 85.31 85 PRO A C 1
ATOM 656 O O . PRO A 1 85 ? 17.075 -2.872 -19.381 1.00 85.31 85 PRO A O 1
ATOM 659 N N . LEU A 1 86 ? 16.362 -4.991 -19.427 1.00 83.31 86 LEU A N 1
ATOM 660 C CA . LEU A 1 86 ? 17.675 -5.600 -19.290 1.00 83.31 86 LEU A CA 1
ATOM 661 C C . LEU A 1 86 ? 18.139 -6.120 -20.643 1.00 83.31 86 LEU A C 1
ATOM 663 O O . LEU A 1 86 ? 17.482 -6.983 -21.208 1.00 83.31 86 LEU A O 1
ATOM 667 N N . THR A 1 87 ? 19.285 -5.635 -21.115 1.00 79.62 87 THR A N 1
ATOM 668 C CA . THR A 1 87 ? 19.921 -6.067 -22.373 1.00 79.62 87 THR A CA 1
ATOM 669 C C . THR A 1 87 ? 21.088 -7.034 -22.165 1.00 79.62 87 THR A C 1
ATOM 671 O O . THR A 1 87 ? 21.709 -7.473 -23.123 1.00 79.62 87 THR A O 1
ATOM 674 N N . THR A 1 88 ? 21.426 -7.350 -20.911 1.00 77.38 88 THR A N 1
ATOM 675 C CA . THR A 1 88 ? 22.603 -8.159 -20.557 1.00 77.38 88 THR A CA 1
ATOM 676 C C . THR A 1 88 ? 22.207 -9.558 -20.093 1.00 77.38 88 THR A C 1
ATOM 678 O O . THR A 1 88 ? 21.259 -9.709 -19.324 1.00 77.38 88 THR A O 1
ATOM 681 N N . GLU A 1 89 ? 22.978 -10.570 -20.505 1.00 68.88 89 GLU A N 1
ATOM 682 C CA . GLU A 1 89 ? 22.747 -11.992 -20.182 1.00 68.88 89 GLU A CA 1
ATOM 683 C C . GLU A 1 89 ? 22.948 -12.338 -18.692 1.00 68.88 89 GLU A C 1
ATOM 685 O O . GLU A 1 89 ? 22.473 -13.365 -18.210 1.00 68.88 89 GLU A O 1
ATOM 690 N N . SER A 1 90 ? 23.666 -11.502 -17.933 1.00 69.19 90 SER A N 1
ATOM 691 C CA . SER A 1 90 ? 24.052 -11.804 -16.548 1.00 69.19 90 SER A CA 1
ATOM 692 C C . SER A 1 90 ? 22.907 -11.621 -15.542 1.00 69.19 90 SER A C 1
ATOM 694 O O . SER A 1 90 ? 21.899 -10.974 -15.815 1.00 69.19 90 SER A O 1
ATOM 696 N N . ALA A 1 91 ? 23.071 -12.117 -14.311 1.00 60.47 91 ALA A N 1
ATOM 697 C CA . ALA A 1 91 ? 22.057 -12.032 -13.251 1.00 60.47 91 ALA A CA 1
ATOM 698 C C . ALA A 1 91 ? 22.093 -10.738 -12.396 1.00 60.47 91 ALA A C 1
ATOM 700 O O . ALA A 1 91 ? 21.160 -10.499 -11.631 1.00 60.47 91 ALA A O 1
ATOM 701 N N . MET A 1 92 ? 23.109 -9.867 -12.524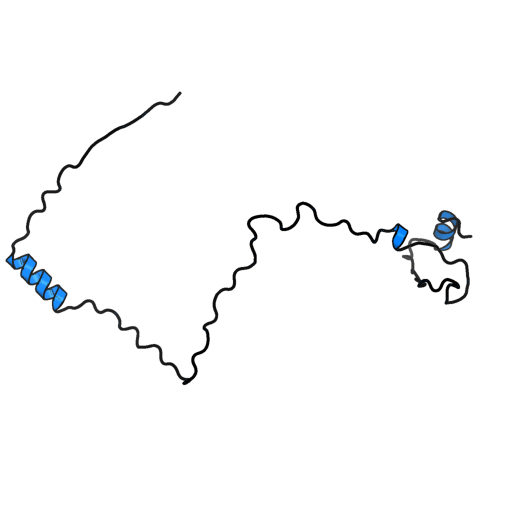 1.00 61.56 92 MET A N 1
ATOM 702 C CA . MET A 1 92 ? 23.236 -8.613 -11.740 1.00 61.56 92 MET A CA 1
ATOM 703 C C . MET A 1 92 ? 23.400 -7.363 -12.621 1.00 61.56 92 MET A C 1
ATOM 705 O O . MET A 1 92 ? 23.991 -7.436 -13.695 1.00 61.56 92 MET A O 1
ATOM 709 N N . LYS A 1 93 ? 22.740 -6.253 -12.247 1.00 67.62 93 LYS A N 1
ATOM 710 C CA . LYS A 1 93 ? 22.917 -4.951 -12.913 1.00 67.62 93 LYS A CA 1
ATOM 711 C C . LYS A 1 93 ? 24.151 -4.300 -12.274 1.00 67.62 93 LYS A C 1
ATOM 713 O O . LYS A 1 93 ? 24.255 -4.378 -11.049 1.00 67.62 93 LYS A O 1
ATOM 718 N N . PRO A 1 94 ? 25.052 -3.667 -13.040 1.00 68.44 94 PRO A N 1
ATOM 719 C CA . PRO A 1 94 ? 26.227 -3.000 -12.471 1.00 68.44 94 PRO A CA 1
ATOM 720 C C . PRO A 1 94 ? 25.843 -1.914 -11.452 1.00 68.44 94 PRO A C 1
ATOM 722 O O . PRO A 1 94 ? 26.518 -1.753 -10.442 1.00 68.44 94 PRO A O 1
ATOM 725 N N . ASP A 1 95 ? 24.692 -1.269 -11.642 1.00 72.44 95 ASP A N 1
ATOM 726 C CA . ASP A 1 95 ? 24.226 -0.154 -10.807 1.00 72.44 95 ASP A CA 1
ATOM 727 C C . ASP A 1 95 ? 23.561 -0.587 -9.483 1.00 72.44 95 ASP A C 1
ATOM 729 O O . ASP A 1 95 ? 22.933 0.222 -8.800 1.00 72.44 95 ASP A O 1
ATOM 733 N N . GLY A 1 96 ? 23.608 -1.877 -9.126 1.00 69.31 96 GLY A N 1
ATOM 734 C CA . GLY A 1 96 ? 23.043 -2.395 -7.869 1.00 69.31 96 GLY A CA 1
ATOM 735 C C . GLY A 1 96 ? 21.508 -2.388 -7.790 1.00 69.31 96 GLY A C 1
ATOM 736 O O . GLY A 1 96 ? 20.931 -2.694 -6.744 1.00 69.31 96 GLY A O 1
ATOM 737 N N . THR A 1 97 ? 20.818 -2.063 -8.886 1.00 79.31 97 THR A N 1
ATOM 738 C CA . THR A 1 97 ? 19.354 -2.097 -8.969 1.00 79.31 97 THR A CA 1
ATOM 739 C C . THR A 1 97 ? 18.833 -3.526 -9.164 1.00 79.31 97 THR A C 1
ATOM 741 O O . THR A 1 97 ? 19.469 -4.376 -9.794 1.00 79.31 97 THR A O 1
ATOM 744 N N . LYS A 1 98 ? 17.655 -3.819 -8.595 1.00 80.50 98 LYS A N 1
ATOM 745 C CA . LYS A 1 98 ? 17.054 -5.164 -8.628 1.00 80.50 98 LYS A CA 1
ATOM 746 C C . LYS A 1 98 ? 16.722 -5.584 -10.066 1.00 80.50 98 LYS A C 1
ATOM 748 O O . LYS A 1 98 ? 16.206 -4.786 -10.849 1.00 80.50 98 LYS A O 1
ATOM 753 N N . LYS A 1 99 ? 16.975 -6.855 -10.397 1.00 83.50 99 LYS A N 1
ATOM 754 C CA . LYS A 1 99 ? 16.464 -7.487 -11.624 1.00 83.50 99 LYS A CA 1
ATOM 755 C C . LYS A 1 99 ? 15.089 -8.091 -11.371 1.00 83.50 99 LYS A C 1
ATOM 757 O O . LYS A 1 99 ? 14.842 -8.642 -10.300 1.00 83.50 99 LYS A O 1
ATOM 762 N N . ALA A 1 100 ? 14.222 -7.999 -12.371 1.00 84.56 100 ALA A N 1
ATOM 763 C CA . ALA A 1 100 ? 12.928 -8.659 -12.391 1.00 84.56 100 ALA A CA 1
ATOM 764 C C . ALA A 1 100 ? 12.840 -9.507 -13.660 1.00 84.56 100 ALA A C 1
ATOM 766 O O . ALA A 1 100 ? 13.083 -9.001 -14.754 1.00 84.56 100 ALA A O 1
ATOM 767 N N . TYR A 1 101 ? 12.504 -10.786 -13.501 1.00 86.88 101 TYR A N 1
ATOM 768 C CA . TYR A 1 101 ? 12.183 -11.673 -14.615 1.00 86.88 101 TYR A CA 1
ATOM 769 C C . TYR A 1 101 ? 10.667 -11.746 -14.736 1.00 86.88 101 TYR A C 1
ATOM 771 O O . TYR A 1 101 ? 9.986 -12.128 -13.783 1.00 86.88 101 TYR A O 1
ATOM 779 N N . VAL A 1 102 ? 10.144 -11.369 -15.898 1.00 87.94 102 VAL A N 1
ATOM 780 C CA . VAL A 1 102 ? 8.708 -11.377 -16.178 1.00 87.94 102 VAL A CA 1
ATOM 781 C C . VAL A 1 102 ? 8.449 -12.446 -17.228 1.00 87.94 102 VAL A C 1
ATOM 783 O O . VAL A 1 102 ? 8.981 -12.374 -18.331 1.00 87.94 102 VAL A O 1
ATOM 786 N N . ARG A 1 103 ? 7.655 -13.460 -16.875 1.00 91.69 103 ARG A N 1
ATOM 787 C CA . ARG A 1 103 ? 7.138 -14.429 -17.848 1.00 91.69 103 ARG A CA 1
ATOM 788 C C . ARG A 1 103 ? 5.880 -13.845 -18.475 1.00 91.69 103 ARG A C 1
ATOM 790 O O . ARG A 1 103 ? 4.965 -13.470 -17.742 1.00 91.69 103 ARG A O 1
ATOM 797 N N . LEU A 1 104 ? 5.860 -13.754 -19.800 1.00 92.00 104 LEU A N 1
ATOM 798 C CA . LEU A 1 104 ? 4.68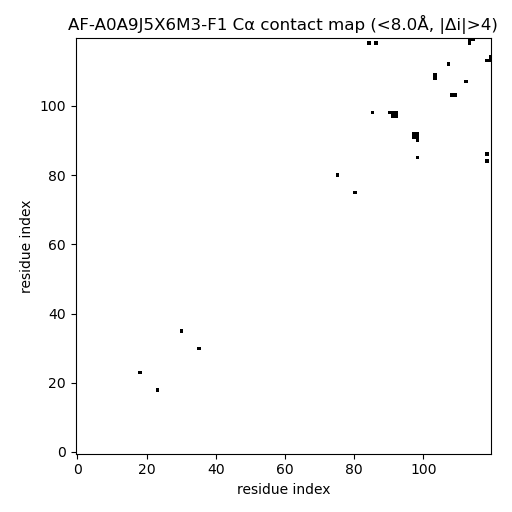7 -13.307 -20.545 1.00 92.00 104 LEU A CA 1
ATOM 799 C C . LEU A 1 104 ? 3.645 -14.428 -20.628 1.00 92.00 104 LEU A C 1
ATOM 801 O O . LEU A 1 104 ? 3.959 -15.605 -20.428 1.00 92.00 104 LEU A O 1
ATOM 805 N N . THR A 1 105 ? 2.392 -14.052 -20.884 1.00 94.69 105 THR A N 1
ATOM 806 C CA . THR A 1 105 ? 1.350 -15.029 -21.215 1.00 94.69 105 THR A CA 1
ATOM 807 C C . THR A 1 105 ? 1.647 -15.632 -22.593 1.00 94.69 105 THR A C 1
ATOM 809 O O . THR A 1 105 ? 2.278 -14.967 -23.413 1.00 94.69 105 THR A O 1
ATOM 812 N N . PRO A 1 106 ? 1.214 -16.876 -22.870 1.00 94.00 106 PRO A N 1
ATOM 813 C CA . PRO A 1 106 ? 1.541 -17.558 -24.127 1.00 94.00 106 PRO A CA 1
ATOM 814 C C . PRO A 1 106 ? 0.968 -16.868 -25.374 1.00 94.00 106 PRO A C 1
ATOM 816 O O . PRO A 1 106 ? 1.415 -17.153 -26.477 1.00 94.00 106 PRO A O 1
ATOM 819 N N . ASP A 1 107 ? 0.002 -15.964 -25.202 1.00 93.62 107 ASP A N 1
ATOM 820 C CA . ASP A 1 107 ? -0.612 -15.197 -26.290 1.00 93.62 107 ASP A CA 1
ATOM 821 C C . ASP A 1 107 ? 0.291 -14.075 -26.834 1.00 93.62 107 ASP A C 1
ATOM 823 O O . ASP A 1 107 ? 0.007 -13.531 -27.900 1.00 93.62 107 ASP A O 1
ATOM 827 N N . TYR A 1 108 ? 1.355 -13.702 -26.110 1.00 91.25 108 TYR A N 1
ATOM 828 C CA . TYR A 1 108 ? 2.302 -12.668 -26.531 1.00 91.25 108 TYR A CA 1
ATOM 829 C C . TYR A 1 108 ? 3.690 -13.264 -26.740 1.00 91.25 108 TYR A C 1
ATOM 831 O O . TYR A 1 108 ? 4.270 -13.842 -25.817 1.00 91.25 108 TYR A O 1
ATOM 839 N N . ASP A 1 109 ? 4.250 -13.053 -27.931 1.00 92.69 109 ASP A N 1
ATOM 840 C CA . ASP A 1 109 ? 5.647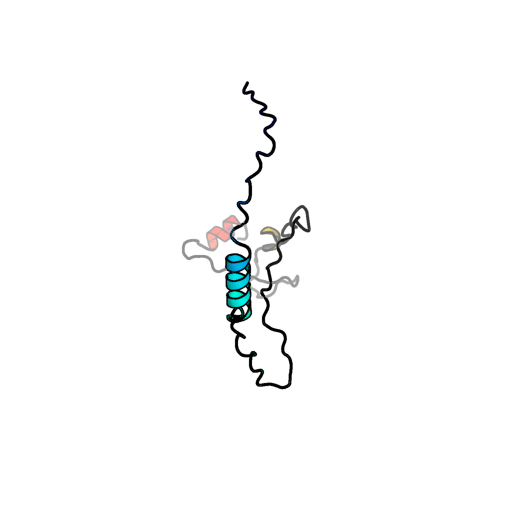 -13.380 -28.197 1.00 92.69 109 ASP A CA 1
ATOM 841 C C . ASP A 1 109 ? 6.575 -12.356 -27.523 1.00 92.69 109 ASP A C 1
ATOM 843 O O . ASP A 1 109 ? 6.356 -11.141 -27.566 1.00 92.69 109 ASP A O 1
ATOM 847 N N . ALA A 1 110 ? 7.630 -12.851 -26.878 1.00 90.62 110 ALA A N 1
ATOM 848 C CA . ALA A 1 110 ? 8.617 -12.023 -26.201 1.00 90.62 110 ALA A CA 1
ATOM 849 C C . ALA A 1 110 ? 9.447 -11.191 -27.186 1.00 90.62 110 ALA A C 1
ATOM 851 O O . ALA A 1 110 ? 9.828 -10.068 -26.851 1.00 90.62 110 ALA A O 1
ATOM 852 N N . LEU A 1 111 ? 9.701 -11.715 -28.389 1.00 89.81 111 LEU A N 1
ATOM 853 C CA . LEU A 1 111 ? 10.483 -11.020 -29.415 1.00 89.81 111 LEU A CA 1
ATOM 854 C C . LEU A 1 111 ? 9.756 -9.770 -29.921 1.00 89.81 111 LEU A C 1
ATOM 856 O O . LEU A 1 111 ? 10.331 -8.682 -29.937 1.00 89.81 111 LEU A O 1
ATOM 860 N N . ASP A 1 112 ? 8.468 -9.894 -30.234 1.00 92.44 112 ASP A N 1
ATOM 861 C CA . ASP A 1 112 ? 7.650 -8.774 -30.710 1.00 92.44 112 ASP A CA 1
ATOM 862 C C . ASP A 1 112 ? 7.537 -7.654 -29.667 1.00 92.44 112 ASP A C 1
ATOM 864 O O . ASP A 1 112 ? 7.620 -6.465 -29.990 1.00 92.44 112 ASP A O 1
ATOM 868 N N . VAL A 1 113 ? 7.383 -8.021 -28.391 1.00 89.75 113 VAL A N 1
ATOM 869 C CA . VAL A 1 113 ? 7.334 -7.055 -27.285 1.00 89.75 113 VAL A CA 1
ATOM 870 C C . VAL A 1 113 ? 8.679 -6.347 -27.112 1.00 89.75 113 VAL A C 1
ATOM 872 O O . VAL A 1 113 ? 8.696 -5.138 -26.882 1.00 89.75 113 VAL A O 1
ATOM 875 N N . ALA A 1 114 ? 9.798 -7.059 -27.249 1.00 90.00 114 ALA A N 1
ATOM 876 C CA . ALA A 1 114 ? 11.129 -6.465 -27.150 1.00 90.00 114 ALA A CA 1
ATOM 877 C C . ALA A 1 114 ? 11.407 -5.464 -28.282 1.00 90.00 114 ALA A C 1
ATOM 879 O O . ALA A 1 114 ? 11.909 -4.374 -28.007 1.00 90.00 114 ALA A O 1
ATOM 880 N N . ASN A 1 115 ? 10.993 -5.779 -29.513 1.00 91.56 115 ASN A N 1
ATOM 881 C CA . ASN A 1 115 ? 11.086 -4.870 -30.662 1.00 91.56 115 ASN A CA 1
ATOM 882 C C . ASN A 1 115 ? 10.227 -3.617 -30.461 1.00 91.56 115 ASN A C 1
ATOM 884 O O . ASN A 1 115 ? 10.651 -2.505 -30.757 1.00 91.56 115 ASN A O 1
ATOM 888 N N . LYS A 1 116 ? 9.025 -3.772 -29.893 1.00 92.56 116 LYS A N 1
ATOM 889 C CA . LYS A 1 116 ? 8.125 -2.649 -29.594 1.00 92.56 116 LYS A CA 1
ATOM 890 C C . LYS A 1 116 ? 8.663 -1.706 -28.514 1.00 92.56 116 LYS A C 1
ATOM 892 O O . LYS A 1 116 ? 8.302 -0.533 -28.503 1.00 92.56 116 LYS A O 1
ATOM 897 N N . ILE A 1 117 ? 9.463 -2.224 -27.583 1.00 88.94 117 ILE A N 1
ATOM 898 C CA . ILE A 1 117 ? 10.144 -1.428 -26.549 1.00 88.94 117 ILE A CA 1
ATOM 899 C C . ILE A 1 117 ? 11.531 -0.964 -27.045 1.00 88.94 117 ILE A C 1
ATOM 901 O O . ILE A 1 117 ? 12.217 -0.242 -26.329 1.00 88.94 117 ILE A O 1
ATOM 905 N N . GLU A 1 118 ? 11.921 -1.333 -28.271 1.00 85.88 118 GLU A N 1
ATOM 906 C CA . GLU A 1 118 ? 13.174 -0.927 -28.923 1.00 85.88 118 GLU A CA 1
ATOM 907 C C . GLU A 1 118 ? 14.427 -1.398 -28.161 1.00 85.88 118 GLU A C 1
ATOM 909 O O . GLU A 1 118 ? 15.370 -0.644 -27.926 1.00 85.88 118 GLU A O 1
ATOM 914 N N . ILE A 1 119 ? 14.423 -2.659 -27.717 1.00 83.44 119 ILE A N 1
ATOM 915 C CA . ILE A 1 119 ? 15.519 -3.254 -26.927 1.00 83.44 119 ILE A CA 1
ATOM 916 C C . ILE A 1 119 ? 16.422 -4.168 -27.781 1.00 83.44 119 ILE A C 1
ATOM 918 O O . ILE A 1 119 ? 17.538 -4.482 -27.362 1.00 83.44 119 ILE A O 1
ATOM 922 N N . ILE A 1 120 ? 15.939 -4.600 -28.951 1.00 78.88 120 ILE A N 1
ATOM 923 C CA . ILE A 1 120 ? 16.580 -5.537 -29.892 1.00 78.88 120 ILE A CA 1
ATOM 924 C C . ILE A 1 120 ? 16.670 -4.882 -31.270 1.00 78.88 120 ILE A C 1
ATOM 926 O O . ILE A 1 120 ? 15.742 -4.109 -31.601 1.00 78.88 120 ILE A O 1
#

Sequence (120 aa):
MRVESGLGIANAADVAKKGDPKAQAVKAAKAVKSGSTFKKTSKKIRTKVTFHRPKTLKKDRNPKYPRISAPGRNRLDQFQILQCPLTTESAMKPDGTKKAYVRLTPDYDALDVANKIEII

Organism: Solanum commersonii (NCBI:txid4109)

Mean predicted aligned error: 18.21 Å

InterPro domains:
  IPR001014 Large ribosomal subunit protein uL23, conserved site [PS00050] (98-113)
  IPR005633 Large ribosomal subunit protein uL23, N-terminal [PF03939] (21-71)
  IPR012677 Nucleotide-binding alpha-beta plait domain superfamily [G3DSA:3.30.70.330] (42-92)
  IPR012677 Nucleotide-binding alpha-beta plait domain superfamily [G3DSA:3.30.70.330] (93-120)
  IPR013025 Large ribosomal subunit protein uL23-like [PTHR11620] (16-93)

Solvent-accessible surface area (backbone atoms only — not comparable to full-atom values): 8927 Å² total; per-residue (Å²): 145,77,85,82,89,83,82,86,84,79,88,79,83,80,79,75,78,80,64,58,68,67,60,52,50,51,51,50,51,48,48,61,73,56,49,80,78,68,75,72,69,70,77,84,82,73,95,56,96,70,89,69,86,74,93,68,93,79,78,78,93,78,70,96,63,76,96,57,97,68,84,82,78,81,82,82,42,73,60,75,71,59,76,74,88,82,90,66,96,65,92,73,52,94,85,74,54,88,80,83,89,80,85,73,61,92,92,51,62,68,64,64,54,35,48,75,71,65,73,106

Foldseek 3Di:
DDDDDDDDDDDDDPPPPPDDPVVVVVVVVVCVVPPPPPVPVPPPDDPDPDDDDPDDDDDDDDDPDDPDPDDDDDPDDPCNVCVDDDLDPDCADPVRDHDDDDDDDPVDDPVVVCVVVPSD

Radius of gyration: 42.42 Å; Cα contacts (8 Å, |Δi|>4): 17; chains: 1; bounding box: 91×47×84 Å